Protein AF-A0A8G0P6K3-F1 (afdb_monomer)

pLDDT: mean 89.85, std 8.49, range [44.25, 96.94]

Radius of gyration: 22.99 Å; Cα contacts (8 Å, |Δi|>4): 68; chains: 1; bounding box: 48×46×58 Å

Nearest PDB structures (foldseek):
  5o5c-assembly3_E  TM=9.566E-01  e=3.700E-11  Erwinia amylovora CFBP1430
  5o5c-assembly2_D  TM=9.336E-01  e=1.304E-10  Erwinia amylovora CFBP1430
  2qma-assembly1_B  TM=9.436E-01  e=1.007E-08  Vibrio parahaemolyticus RIMD 2210633
  2qma-assembly1_A  TM=9.429E-01  e=2.284E-08  Vibrio parahaemolyticus RIMD 2210633
  4e1o-assembly3_E  TM=7.859E-01  e=3.605E-03  Homo sapiens

Organism: NCBI:txid996

Mean predicted aligned error: 6.77 Å

Solvent-accessible surface area (backbone atoms only — not comparable to full-atom values): 10483 Å² total; per-residue (Å²): 124,75,62,62,62,51,58,56,71,67,62,80,84,74,83,57,94,83,64,74,59,68,71,57,53,52,55,47,46,37,71,78,45,60,79,78,52,84,60,51,73,42,92,84,60,78,86,64,99,64,74,56,82,53,72,70,54,59,56,48,49,52,51,50,66,74,64,64,58,43,89,88,44,63,93,48,20,54,69,56,52,54,51,52,54,49,52,44,55,51,48,36,56,76,70,69,49,65,92,86,62,85,81,78,92,62,100,39,71,61,55,48,51,46,52,52,52,50,52,51,50,45,50,48,40,34,74,76,68,74,41,57,46,92,83,72,43,78,61,92,65,54,86,72,66,82,84,91,77,61,97,84,50,66,65,55,60,60,57,59,74,74,110

Sequence (163 aa):
MSSLHHLISQIDLYDNENGLPLKEVLNEIQKIYLDDCILFHHPKYVAHLNCPILTPTLVAEAFISSLNSSMDTWDQSTGGTYIELKLIEWTLQLLNYPKNGEGIFTSGGTQSNLMGLLLARDHYIKTRYNINPVMEGLPAEASKFKVLCSEVSHFSLKRILVY

InterPro domains:
  IPR002129 Pyridoxal phosphate-dependent decarboxylase, major domain [PF00282] (6-159)
  IPR015421 Pyridoxal phosphate-dependent transferase, major domain [G3DSA:3.40.640.10] (56-163)
  IPR015424 Pyridoxal phosphate-dependent transferase [SSF53383] (5-161)

Structure (mmCIF, N/CA/C/O backbone):
data_AF-A0A8G0P6K3-F1
#
_entry.id   AF-A0A8G0P6K3-F1
#
loop_
_atom_site.group_PDB
_atom_site.id
_atom_site.type_symbol
_atom_site.label_atom_id
_atom_site.label_alt_id
_atom_site.label_comp_id
_atom_site.label_asym_id
_atom_site.label_entity_id
_atom_site.label_seq_id
_atom_site.pdbx_PDB_ins_code
_atom_site.Cartn_x
_atom_site.Cartn_y
_atom_site.Cartn_z
_atom_site.occupancy
_atom_site.B_iso_or_equiv
_atom_site.auth_seq_id
_atom_site.auth_comp_id
_atom_site.auth_asym_id
_atom_site.auth_atom_id
_atom_site.pdbx_PDB_model_num
ATOM 1 N N . MET A 1 1 ? -25.667 23.887 5.153 1.00 44.25 1 MET A N 1
ATOM 2 C CA . MET A 1 1 ? -24.262 24.343 5.015 1.00 44.25 1 MET A CA 1
ATOM 3 C C . MET A 1 1 ? -23.708 25.023 6.273 1.00 44.25 1 MET A C 1
ATOM 5 O O . MET A 1 1 ? -22.493 25.034 6.430 1.00 44.25 1 MET A O 1
ATOM 9 N N . SER A 1 2 ? -24.550 25.518 7.194 1.00 52.72 2 SER A N 1
ATOM 10 C CA . SER A 1 2 ? -24.133 26.113 8.477 1.00 52.72 2 SER A CA 1
ATOM 11 C C . SER A 1 2 ? -23.669 25.111 9.553 1.00 52.72 2 SER A C 1
ATOM 13 O O . SER A 1 2 ? -22.971 25.525 10.468 1.00 52.72 2 SER A O 1
ATOM 15 N N . SER A 1 3 ? -23.994 23.811 9.456 1.00 73.50 3 SER A N 1
ATOM 16 C CA . SER A 1 3 ? -23.637 22.820 10.493 1.00 73.50 3 SER A CA 1
ATOM 17 C C . SER A 1 3 ? -22.194 22.304 10.413 1.00 73.50 3 SER A C 1
ATOM 19 O O . SER A 1 3 ? -21.562 22.137 11.446 1.00 73.50 3 SER A O 1
ATOM 21 N N . LEU A 1 4 ? -21.638 22.098 9.211 1.00 75.25 4 LEU A N 1
ATOM 22 C CA . LEU A 1 4 ? -20.283 21.548 9.056 1.00 75.25 4 LEU A CA 1
ATOM 23 C C . LEU A 1 4 ? -19.203 22.533 9.523 1.00 75.25 4 LEU A C 1
ATOM 25 O O . LEU A 1 4 ? -18.296 22.156 10.250 1.00 75.25 4 LEU A O 1
ATOM 29 N N . HIS A 1 5 ? -19.330 23.810 9.152 1.00 79.75 5 HIS A N 1
ATOM 30 C CA . HIS A 1 5 ? -18.401 24.856 9.596 1.00 79.75 5 HIS A CA 1
ATOM 31 C C . HIS A 1 5 ? -18.425 25.028 11.119 1.00 79.75 5 HIS A C 1
ATOM 33 O O . HIS A 1 5 ? -17.391 25.293 11.721 1.00 79.75 5 HIS A O 1
ATOM 39 N N . HIS A 1 6 ? -19.593 24.831 11.740 1.00 79.31 6 HIS A N 1
ATOM 40 C CA . HIS A 1 6 ? -19.721 24.846 13.190 1.00 79.31 6 HIS A CA 1
ATOM 41 C C . HIS A 1 6 ? -19.000 23.656 13.840 1.00 79.31 6 HIS A C 1
ATOM 43 O O . HIS A 1 6 ? -18.235 23.870 14.773 1.00 79.31 6 HIS A O 1
ATOM 49 N N . LEU A 1 7 ? -19.171 22.436 13.320 1.00 75.75 7 LEU A N 1
ATOM 50 C CA . LEU A 1 7 ? -18.463 21.247 13.818 1.00 75.75 7 LEU A CA 1
ATOM 51 C C . LEU A 1 7 ? -16.942 21.382 13.674 1.00 75.75 7 LEU A C 1
ATOM 53 O O . LEU A 1 7 ? -16.212 21.112 14.618 1.00 75.75 7 LEU A O 1
ATOM 57 N N . ILE A 1 8 ? -16.466 21.888 12.532 1.00 81.88 8 ILE A N 1
ATOM 58 C CA . ILE A 1 8 ? -15.033 22.135 12.309 1.00 81.88 8 ILE A CA 1
ATOM 59 C C . ILE A 1 8 ? -14.491 23.166 13.309 1.00 81.88 8 ILE A C 1
ATOM 61 O O . ILE A 1 8 ? -13.402 22.982 13.838 1.00 81.88 8 ILE A O 1
ATOM 65 N N . SER A 1 9 ? -15.251 24.226 13.611 1.00 81.38 9 SER A N 1
ATOM 66 C CA . SER A 1 9 ? -14.822 25.259 14.569 1.00 81.38 9 SER A CA 1
ATOM 67 C C . SER A 1 9 ? -14.725 24.780 16.021 1.00 81.38 9 SER A C 1
ATOM 69 O O . SER A 1 9 ? -14.179 25.501 16.849 1.00 81.38 9 SER A O 1
ATOM 71 N N . GLN A 1 10 ? -15.270 23.600 16.339 1.00 76.81 10 GLN A N 1
ATOM 72 C CA . GLN A 1 10 ? -15.173 22.996 17.670 1.00 76.81 10 GLN A CA 1
ATOM 73 C C . GLN A 1 10 ? -13.902 22.156 17.855 1.00 76.81 10 GLN A C 1
ATOM 75 O O . GLN A 1 10 ? -13.625 21.755 18.981 1.00 76.81 10 GLN A O 1
ATOM 80 N N . ILE A 1 11 ? -13.151 21.881 16.782 1.00 81.94 11 ILE A N 1
ATOM 81 C CA . ILE A 1 11 ? -11.890 21.138 16.853 1.00 81.94 11 ILE A CA 1
ATOM 82 C C . ILE A 1 11 ? -10.794 22.109 17.293 1.00 81.9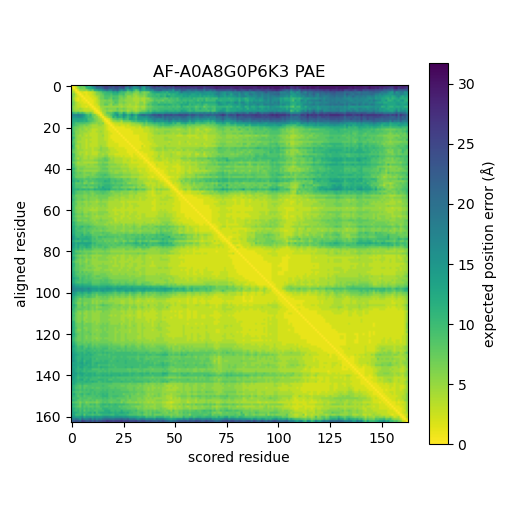4 11 ILE A C 1
ATOM 84 O O . ILE A 1 11 ? -10.357 22.954 16.506 1.00 81.94 11 ILE A O 1
ATOM 88 N N . ASP A 1 12 ? -10.368 21.998 18.549 1.00 78.31 12 ASP A N 1
ATOM 89 C CA . ASP A 1 12 ? -9.279 22.804 19.092 1.00 78.31 12 ASP A CA 1
ATOM 90 C C . ASP A 1 12 ? -7.936 22.113 18.826 1.00 78.31 12 ASP A C 1
ATOM 92 O O . ASP A 1 12 ? -7.649 21.042 19.352 1.00 78.31 12 ASP A O 1
ATOM 96 N N . LEU A 1 13 ? -7.121 22.721 17.962 1.00 80.81 13 LEU A N 1
ATOM 97 C CA . LEU A 1 13 ? -5.775 22.240 17.642 1.00 80.81 13 LEU A CA 1
ATOM 98 C C . LEU A 1 13 ? -4.692 22.951 18.465 1.00 80.81 13 LEU A C 1
ATOM 100 O O . LEU A 1 13 ? -3.508 22.677 18.256 1.00 80.81 13 LEU A O 1
ATOM 104 N N . TYR A 1 14 ? -5.062 23.904 19.328 1.00 72.50 14 TYR A N 1
ATOM 105 C CA . TYR A 1 14 ? -4.090 24.649 20.114 1.00 72.50 14 TYR A CA 1
ATOM 106 C C . TYR A 1 14 ? -3.557 23.810 21.276 1.00 72.50 14 TYR A C 1
ATOM 108 O O . TYR A 1 14 ? -4.274 23.080 21.955 1.00 72.50 14 TYR A O 1
ATOM 116 N N . ASP A 1 15 ? -2.246 23.926 21.461 1.00 63.28 15 ASP A N 1
ATOM 117 C CA . ASP A 1 15 ? -1.436 23.084 22.326 1.00 63.28 15 ASP A CA 1
ATOM 118 C C . ASP A 1 15 ? -1.802 23.324 23.795 1.00 63.28 15 ASP A C 1
ATOM 120 O O . ASP A 1 15 ? -1.508 24.374 24.374 1.00 63.28 15 ASP A O 1
ATOM 124 N N . ASN A 1 16 ? -2.470 22.356 24.419 1.00 67.75 16 ASN A N 1
ATOM 125 C CA . ASN A 1 16 ? -2.529 22.327 25.869 1.00 67.75 16 ASN A CA 1
ATOM 126 C C . ASN A 1 16 ? -1.187 21.766 26.345 1.00 67.75 16 ASN A C 1
ATOM 128 O O . ASN A 1 16 ? -0.999 20.551 26.333 1.00 67.75 16 ASN A O 1
ATOM 132 N N . GLU A 1 17 ? -0.266 22.637 26.774 1.00 73.00 17 GLU A N 1
AT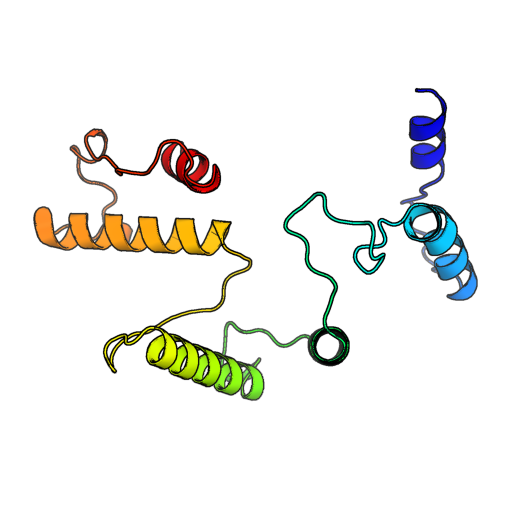OM 133 C CA . GLU A 1 17 ? 1.071 22.243 27.263 1.00 73.00 17 GLU A CA 1
ATOM 134 C C . GLU A 1 17 ? 1.015 21.168 28.370 1.00 73.00 17 GLU A C 1
ATOM 136 O O . GLU A 1 17 ? 1.983 20.441 28.589 1.00 73.00 17 GLU A O 1
ATOM 141 N N . ASN A 1 18 ? -0.127 21.035 29.057 1.00 80.69 18 ASN A N 1
ATOM 142 C CA . ASN A 1 18 ? -0.349 20.054 30.120 1.00 80.69 18 ASN A CA 1
ATOM 143 C C . ASN A 1 18 ? -1.091 18.782 29.662 1.00 80.69 18 ASN A C 1
ATOM 145 O O . ASN A 1 18 ? -1.302 17.875 30.470 1.00 80.69 18 ASN A O 1
ATOM 149 N N . GLY A 1 19 ? -1.489 18.700 28.389 1.00 82.75 19 GLY A N 1
ATOM 150 C CA . GLY A 1 19 ? -2.332 17.637 27.846 1.00 82.75 19 GLY A CA 1
ATOM 151 C C . GLY A 1 19 ? -3.750 17.613 28.435 1.00 82.75 19 GLY A C 1
ATOM 152 O O . GLY A 1 19 ? -4.103 18.380 29.333 1.00 82.75 19 GLY A O 1
ATOM 153 N N . LEU A 1 20 ? -4.585 16.709 27.922 1.00 85.50 20 LEU A N 1
ATOM 154 C CA . LEU A 1 20 ? -5.925 16.443 28.451 1.00 85.50 20 LEU A CA 1
ATOM 155 C C . LEU A 1 20 ? -5.970 15.073 29.144 1.00 85.50 20 LEU A C 1
ATOM 157 O O . LEU A 1 20 ? -5.302 14.132 28.701 1.00 85.50 20 LEU A O 1
ATOM 161 N N . PRO A 1 21 ? -6.785 14.900 30.200 1.00 90.44 21 PRO A N 1
ATOM 162 C CA . PRO A 1 21 ? -7.076 13.578 30.738 1.00 90.44 21 PRO A CA 1
ATOM 163 C C . PRO A 1 21 ? -7.638 12.648 29.651 1.00 90.44 21 PRO A C 1
ATOM 165 O O . PRO A 1 21 ? -8.497 13.053 28.872 1.00 90.44 21 PRO A O 1
ATOM 168 N N . LEU A 1 22 ? -7.245 11.366 29.649 1.00 91.56 22 LEU A N 1
ATOM 169 C CA . LEU A 1 22 ? -7.681 10.381 28.639 1.00 91.56 22 LEU A CA 1
ATOM 170 C C . LEU A 1 22 ? -9.205 10.351 28.434 1.00 91.56 22 LEU A C 1
ATOM 172 O O . LEU A 1 22 ? -9.686 10.200 27.317 1.00 91.56 22 LEU A O 1
ATOM 176 N N . LYS A 1 23 ? -9.982 10.513 29.509 1.00 93.50 23 LYS A N 1
ATOM 177 C CA . LYS A 1 23 ? -11.448 10.546 29.437 1.00 93.50 23 LYS A CA 1
ATOM 178 C C . LYS A 1 23 ? -11.966 11.710 28.586 1.00 93.50 23 LYS A C 1
ATOM 180 O O . LYS A 1 23 ? -12.951 11.543 27.877 1.00 93.50 23 LYS A O 1
ATOM 185 N N . GLU A 1 24 ? -11.331 12.874 28.672 1.00 89.00 24 GLU A N 1
ATOM 186 C CA . GLU A 1 24 ? -11.711 14.052 27.889 1.00 89.00 24 GLU A CA 1
ATOM 187 C C . GLU A 1 24 ? -11.363 13.849 26.415 1.00 89.00 24 GLU A C 1
ATOM 189 O O . GLU A 1 24 ? -12.228 14.060 25.569 1.00 89.00 24 GLU A O 1
ATOM 194 N N . VAL A 1 25 ? -10.182 13.286 26.132 1.00 88.94 25 VAL A N 1
ATOM 195 C CA . VAL A 1 25 ? -9.770 12.894 24.773 1.00 88.94 25 VAL A CA 1
ATOM 196 C C . VAL A 1 25 ? -10.759 11.900 24.154 1.00 88.94 25 VAL A C 1
ATOM 198 O O . VAL A 1 25 ? -11.187 12.065 23.016 1.00 88.94 25 VAL A O 1
ATOM 201 N N . LEU A 1 26 ? -11.188 10.877 24.900 1.00 91.62 26 LEU A N 1
ATOM 202 C CA . LEU A 1 26 ? -12.168 9.903 24.404 1.00 91.62 26 LEU A CA 1
ATOM 203 C C . LEU A 1 26 ? -13.547 10.533 24.148 1.00 91.62 26 LEU A C 1
ATOM 205 O O . LEU A 1 26 ? -14.194 10.192 23.158 1.00 91.62 26 LEU A O 1
ATOM 209 N N . ASN A 1 27 ? -13.988 11.458 25.007 1.00 89.50 27 ASN A N 1
ATOM 210 C CA . ASN A 1 27 ? -15.244 12.187 24.806 1.00 89.50 27 ASN A CA 1
ATOM 211 C C . ASN A 1 27 ? -15.191 13.085 23.562 1.00 89.50 27 ASN A C 1
ATOM 213 O O . ASN A 1 27 ? -16.203 13.264 22.886 1.00 89.50 27 ASN A O 1
ATOM 217 N N . GLU A 1 28 ? -14.035 13.676 23.280 1.00 87.06 28 GLU A N 1
ATOM 218 C CA . GLU A 1 28 ? -13.809 14.477 22.082 1.00 87.06 28 GLU A CA 1
ATOM 219 C C . GLU A 1 28 ? -13.810 13.603 20.819 1.00 87.06 28 GLU A C 1
ATOM 221 O O . GLU A 1 28 ? -14.569 13.878 19.888 1.00 87.06 28 GLU A O 1
ATOM 226 N N . ILE A 1 29 ? -13.062 12.491 20.823 1.00 89.75 29 ILE A N 1
ATOM 227 C CA . ILE A 1 29 ? -13.043 11.511 19.722 1.00 89.75 29 ILE A CA 1
ATOM 228 C C . ILE A 1 29 ? -14.452 10.995 19.416 1.00 89.75 29 ILE A C 1
ATOM 230 O O . ILE A 1 29 ? -14.813 10.845 18.246 1.00 89.75 29 ILE A O 1
ATOM 234 N N . GLN A 1 30 ? -15.264 10.740 20.446 1.00 90.19 30 GLN A N 1
ATOM 235 C CA . GLN A 1 30 ? -16.643 10.309 20.249 1.00 90.19 30 GLN A CA 1
ATOM 236 C C . GLN A 1 30 ? -17.432 11.310 19.397 1.00 90.19 30 GLN A C 1
ATOM 238 O O . GLN A 1 30 ? -18.005 10.924 18.379 1.00 90.19 30 GLN A O 1
ATOM 243 N N . LYS A 1 31 ? -17.393 12.589 19.781 1.00 85.31 31 LYS A N 1
ATOM 244 C CA . LYS A 1 31 ? -18.155 13.661 19.128 1.00 85.31 31 LYS A CA 1
ATOM 245 C C . LYS A 1 31 ? -17.648 13.994 17.728 1.00 85.31 31 LYS A C 1
ATOM 247 O O . LYS A 1 31 ? -18.450 14.300 16.856 1.00 85.31 31 LYS A O 1
ATOM 252 N N . ILE A 1 32 ? -16.328 13.996 17.529 1.00 85.69 32 ILE A N 1
ATOM 253 C CA . ILE A 1 32 ? -15.715 14.425 16.261 1.00 85.69 32 ILE A CA 1
ATOM 254 C C . ILE A 1 32 ? -15.726 13.299 15.223 1.00 85.69 32 ILE A C 1
ATOM 256 O O . ILE A 1 32 ? -15.802 13.572 14.025 1.00 85.69 32 ILE A O 1
ATOM 260 N N . TYR A 1 33 ? -15.611 12.043 15.662 1.00 86.38 33 TYR A N 1
ATOM 261 C CA . TYR A 1 33 ? -15.341 10.928 14.758 1.00 86.38 33 TYR A CA 1
ATOM 262 C C . TYR A 1 33 ? -16.304 9.750 14.912 1.00 86.38 33 TYR A C 1
ATOM 264 O O . TYR A 1 33 ? -16.812 9.262 13.904 1.00 86.38 33 TYR A O 1
ATOM 272 N N . LEU A 1 34 ? -16.552 9.257 16.133 1.00 90.44 34 LEU A N 1
ATOM 273 C CA . LEU A 1 34 ? -17.270 7.984 16.308 1.00 90.44 34 LEU A CA 1
ATOM 274 C C . LEU A 1 34 ? -18.776 8.091 16.048 1.00 90.44 34 LEU A C 1
ATOM 276 O O . LEU A 1 34 ? -19.339 7.163 15.468 1.00 90.44 34 LEU A O 1
ATOM 280 N N . ASP A 1 35 ? -19.417 9.191 16.444 1.00 88.25 35 ASP A N 1
ATOM 281 C CA . ASP A 1 35 ? -20.872 9.352 16.302 1.00 88.25 35 ASP A CA 1
ATOM 282 C C . ASP A 1 35 ? -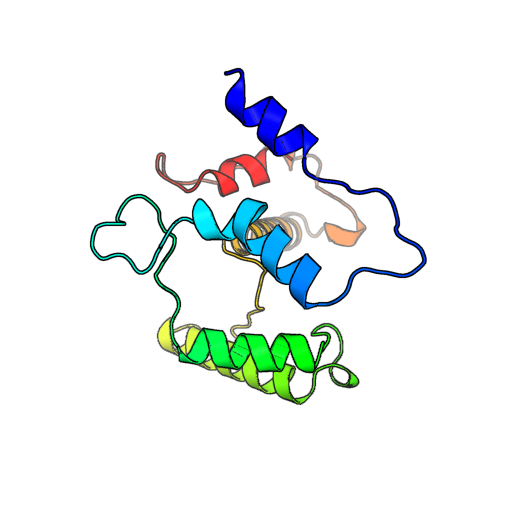21.313 9.401 14.822 1.00 88.25 35 ASP A C 1
ATOM 284 O O . ASP A 1 35 ? -22.384 8.898 14.480 1.00 88.25 35 ASP A O 1
ATOM 288 N N . ASP A 1 36 ? -20.450 9.910 13.936 1.00 87.44 36 ASP A N 1
ATOM 289 C CA . ASP A 1 36 ? -20.688 10.023 12.488 1.00 87.44 36 ASP A CA 1
ATOM 290 C C . ASP A 1 36 ? -19.880 9.001 11.654 1.00 87.44 36 ASP A C 1
ATOM 292 O O . ASP A 1 36 ? -19.763 9.126 10.428 1.00 87.44 36 ASP A O 1
ATOM 296 N N . CYS A 1 37 ? -19.294 7.976 12.286 1.00 89.25 37 CYS A N 1
ATOM 297 C CA . CYS A 1 37 ? -18.418 7.042 11.580 1.00 89.25 37 CYS A CA 1
ATOM 298 C C . CYS A 1 37 ? -19.171 6.152 10.574 1.00 89.25 37 CYS A C 1
ATOM 300 O O . CYS A 1 37 ? -20.288 5.675 10.795 1.00 89.25 37 CYS A O 1
ATOM 302 N N . ILE A 1 38 ? -18.517 5.861 9.445 1.00 89.94 38 ILE A N 1
ATOM 303 C CA . ILE A 1 38 ? -19.040 4.920 8.455 1.00 89.94 38 ILE A CA 1
ATOM 304 C C . ILE A 1 38 ? -18.775 3.487 8.921 1.00 89.94 38 ILE A C 1
ATOM 306 O O . ILE A 1 38 ? -17.641 3.009 8.945 1.00 89.94 38 ILE A O 1
ATOM 310 N N . LEU A 1 39 ? -19.851 2.774 9.247 1.00 88.81 39 LEU A N 1
ATOM 311 C CA . LEU A 1 39 ? -19.794 1.386 9.697 1.00 88.81 39 LEU A CA 1
ATOM 312 C C . LEU A 1 39 ? -19.637 0.421 8.513 1.00 88.81 39 LEU A C 1
ATOM 314 O O . LEU A 1 39 ? -20.615 -0.152 8.031 1.00 88.81 39 LEU A O 1
ATOM 318 N N . PHE A 1 40 ? -18.397 0.184 8.079 1.00 89.56 40 PHE A N 1
ATOM 319 C CA . PHE A 1 40 ? -18.083 -0.766 6.996 1.00 89.56 40 PHE A CA 1
ATOM 320 C C . PHE A 1 40 ? -18.548 -2.205 7.280 1.00 89.56 40 PHE A C 1
ATOM 322 O O . PHE A 1 40 ? -18.805 -2.965 6.355 1.00 89.56 40 PHE A O 1
ATOM 329 N N . HIS A 1 41 ? -18.702 -2.580 8.554 1.00 89.44 41 HIS A N 1
ATOM 330 C CA . HIS A 1 41 ? -19.211 -3.894 8.967 1.00 89.44 41 HIS A CA 1
ATOM 331 C C . HIS A 1 41 ? -20.734 -4.027 8.870 1.00 89.44 41 HIS A C 1
ATOM 333 O O . HIS A 1 41 ? -21.271 -5.123 9.039 1.00 89.44 41 HIS A O 1
ATOM 339 N N . HIS A 1 42 ? -21.452 -2.926 8.642 1.00 90.75 42 HIS A N 1
ATOM 340 C CA . HIS A 1 42 ? -22.900 -2.968 8.556 1.00 90.75 42 HIS A CA 1
ATOM 341 C C . HIS A 1 42 ? -23.326 -3.720 7.278 1.00 90.75 42 HIS A C 1
ATOM 343 O O . HIS A 1 42 ? -22.917 -3.321 6.189 1.00 90.75 42 HIS A O 1
ATOM 349 N N . PRO A 1 43 ? -24.209 -4.740 7.343 1.00 89.50 43 PRO A N 1
ATOM 350 C CA . PRO A 1 43 ? -24.555 -5.574 6.181 1.00 89.50 43 PRO A CA 1
ATOM 351 C C . PRO A 1 43 ? -25.151 -4.824 4.981 1.00 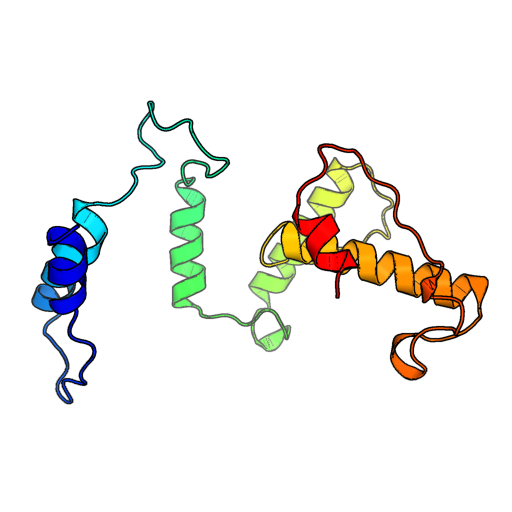89.50 43 PRO A C 1
ATOM 353 O O . PRO A 1 43 ? -25.175 -5.344 3.872 1.00 89.50 43 PRO A O 1
ATOM 356 N N . LYS A 1 44 ? -25.669 -3.607 5.199 1.00 91.81 44 LYS A N 1
ATOM 357 C CA . LYS A 1 44 ? -26.201 -2.745 4.129 1.00 91.81 44 LYS A CA 1
ATOM 358 C C . LYS A 1 44 ? -25.160 -1.795 3.518 1.00 91.81 44 LYS A C 1
ATOM 360 O O . LYS A 1 44 ? -25.508 -1.048 2.609 1.00 91.81 44 LYS A O 1
ATOM 365 N N . TYR A 1 45 ? -23.922 -1.775 4.012 1.00 88.44 45 TYR A N 1
ATOM 366 C CA . TYR A 1 45 ? -22.849 -0.975 3.426 1.00 88.44 45 TYR A CA 1
ATOM 367 C C . TYR A 1 45 ? -22.240 -1.722 2.231 1.00 88.44 45 TYR A C 1
ATOM 369 O O . TYR A 1 45 ? -21.502 -2.685 2.404 1.00 88.44 45 TYR A O 1
ATOM 377 N N . VAL A 1 46 ? -22.573 -1.294 1.009 1.00 88.19 46 VAL A N 1
ATOM 378 C CA . VAL A 1 46 ? -22.166 -1.965 -0.247 1.00 88.19 46 VAL A CA 1
ATOM 379 C C . VAL A 1 46 ? -21.733 -0.975 -1.340 1.00 88.19 46 VAL A C 1
ATOM 381 O O . VAL A 1 46 ? -21.872 -1.243 -2.529 1.00 88.19 46 VAL A O 1
ATOM 384 N N . ALA A 1 47 ? -21.253 0.209 -0.947 1.00 88.44 47 ALA A N 1
ATOM 385 C CA . ALA A 1 47 ? -21.029 1.326 -1.871 1.00 88.44 47 ALA A CA 1
ATOM 386 C C . ALA A 1 47 ? -19.620 1.373 -2.487 1.00 88.44 47 ALA A C 1
ATOM 388 O O . ALA A 1 47 ? -19.461 1.739 -3.651 1.00 88.44 47 ALA A O 1
ATOM 389 N N . HIS A 1 48 ? -18.589 1.038 -1.710 1.00 86.81 48 HIS A N 1
ATOM 390 C CA . HIS A 1 48 ? -17.189 1.220 -2.096 1.00 86.81 48 HIS A CA 1
ATOM 391 C C . HIS A 1 48 ? -16.374 -0.049 -1.857 1.00 86.81 48 HIS A C 1
ATOM 393 O O . HIS A 1 48 ? -16.777 -0.924 -1.094 1.00 86.81 48 HIS A O 1
ATOM 399 N N . LEU A 1 49 ? -15.199 -0.126 -2.488 1.00 85.44 49 LEU A N 1
ATOM 400 C CA . LEU A 1 49 ? -14.230 -1.219 -2.334 1.00 85.44 49 LEU A CA 1
ATOM 401 C C . LEU A 1 49 ? -13.443 -1.115 -1.014 1.00 85.44 49 LEU A C 1
ATOM 403 O O . LEU A 1 49 ? -12.234 -1.320 -0.979 1.00 85.44 49 LEU A O 1
ATOM 407 N N . ASN A 1 50 ? -14.152 -0.806 0.069 1.00 85.06 50 ASN A N 1
ATOM 408 C CA . ASN A 1 50 ? -13.639 -0.831 1.427 1.00 85.06 50 ASN A CA 1
ATOM 409 C C . ASN A 1 50 ? -14.270 -2.042 2.108 1.00 85.06 50 ASN A C 1
ATOM 411 O O . ASN A 1 50 ? -15.479 -2.068 2.344 1.00 85.06 50 ASN A O 1
ATOM 415 N N . CYS A 1 51 ? -13.466 -3.070 2.357 1.00 83.00 51 CYS A N 1
ATOM 416 C CA . CYS A 1 51 ? -13.957 -4.297 2.963 1.00 83.00 51 CYS A CA 1
ATOM 417 C C . CYS A 1 51 ? -14.155 -4.138 4.483 1.00 83.00 51 CYS A C 1
ATOM 419 O O . CYS A 1 51 ? -13.438 -3.367 5.128 1.00 83.00 51 CYS A O 1
ATOM 421 N N . PRO A 1 52 ? -15.096 -4.891 5.081 1.00 87.69 52 PRO A N 1
ATOM 422 C CA . PRO A 1 52 ? -15.112 -5.103 6.521 1.00 87.69 52 PRO A CA 1
ATOM 423 C C . PRO A 1 52 ? -13.763 -5.664 6.990 1.00 87.69 52 PRO A C 1
ATOM 425 O O . PRO A 1 52 ? -13.216 -6.580 6.372 1.00 87.69 52 PRO A O 1
ATOM 428 N N . ILE A 1 53 ? -13.242 -5.132 8.093 1.00 90.62 53 ILE A N 1
ATOM 429 C CA . ILE A 1 53 ? -11.945 -5.536 8.644 1.00 90.62 53 ILE A CA 1
ATOM 430 C C . ILE A 1 53 ? -12.040 -6.966 9.202 1.00 90.62 53 ILE A C 1
ATOM 432 O O . ILE A 1 53 ? -13.011 -7.335 9.863 1.00 90.62 53 ILE A O 1
ATOM 436 N N . LEU A 1 54 ? -11.018 -7.787 8.969 1.00 92.88 54 LEU A N 1
ATOM 437 C CA . LEU A 1 54 ? -10.930 -9.111 9.584 1.00 92.88 54 LEU A CA 1
ATOM 438 C C . LEU A 1 54 ? -10.412 -8.982 11.024 1.00 92.88 54 LEU A C 1
ATOM 440 O O . LEU A 1 54 ? -9.451 -8.260 11.277 1.00 92.88 54 LEU A O 1
ATOM 444 N N . THR A 1 55 ? -10.991 -9.721 11.975 1.00 93.88 55 THR A N 1
ATOM 445 C CA . THR A 1 55 ? -10.537 -9.704 13.381 1.00 93.88 55 THR A CA 1
ATOM 446 C C . THR A 1 55 ? -9.028 -9.962 13.541 1.00 93.88 55 THR A C 1
ATOM 448 O O . THR A 1 55 ? -8.400 -9.234 14.308 1.00 93.88 55 THR A O 1
ATOM 451 N N . PRO A 1 56 ? -8.397 -10.906 12.806 1.00 95.44 56 PRO A N 1
ATOM 452 C CA . PRO A 1 56 ? -6.943 -11.074 12.840 1.00 95.44 56 PRO A CA 1
ATOM 453 C C . PRO A 1 56 ? -6.159 -9.830 12.405 1.00 95.44 56 PRO A C 1
ATOM 455 O O . PRO A 1 56 ? -5.101 -9.567 12.966 1.00 95.44 56 PRO A O 1
ATOM 458 N N . THR A 1 57 ? -6.675 -9.044 11.451 1.00 94.44 57 THR A N 1
ATOM 459 C CA . THR A 1 57 ? -6.040 -7.792 11.010 1.00 94.44 57 THR A CA 1
ATOM 460 C C . THR A 1 57 ? -6.012 -6.774 12.141 1.00 94.44 57 THR A C 1
ATOM 462 O O . THR A 1 57 ? -4.970 -6.187 12.389 1.00 94.44 57 THR A O 1
ATOM 465 N N . LEU A 1 58 ? -7.109 -6.620 12.891 1.00 94.75 58 LEU A N 1
ATOM 466 C CA . LEU A 1 58 ? -7.144 -5.702 14.035 1.00 94.75 58 LEU A CA 1
ATOM 467 C C . LEU A 1 58 ? -6.113 -6.080 15.112 1.00 94.75 58 LEU A C 1
ATOM 469 O O . LEU A 1 58 ? -5.448 -5.215 15.675 1.00 94.75 58 LEU A O 1
ATOM 473 N N . VAL A 1 59 ? -5.962 -7.380 15.384 1.00 96.19 59 VAL A N 1
ATOM 474 C CA . VAL A 1 59 ? -4.950 -7.878 16.328 1.00 96.19 59 VAL A CA 1
ATOM 475 C C . VAL A 1 59 ? -3.537 -7.618 15.800 1.00 96.19 59 VAL A C 1
ATOM 477 O O . VAL A 1 59 ? -2.679 -7.170 16.557 1.00 96.19 59 VAL A O 1
ATOM 480 N N . ALA A 1 60 ? -3.293 -7.860 14.510 1.00 94.44 60 ALA A N 1
ATOM 481 C CA . ALA A 1 60 ? -2.006 -7.578 13.882 1.00 94.44 60 ALA A CA 1
ATOM 482 C C . ALA A 1 60 ? -1.650 -6.082 13.945 1.00 94.44 60 ALA A C 1
ATOM 484 O O . ALA A 1 60 ? -0.526 -5.751 14.308 1.00 94.44 60 ALA A O 1
ATOM 485 N N . GLU A 1 61 ? -2.607 -5.188 13.684 1.00 95.25 61 GLU A N 1
ATOM 486 C CA . GLU A 1 61 ? -2.416 -3.732 13.772 1.00 95.25 61 GLU A CA 1
ATOM 487 C C . GLU A 1 61 ? -2.021 -3.272 15.178 1.00 95.25 61 GLU A C 1
ATOM 489 O O . GLU A 1 61 ? -1.162 -2.402 15.328 1.00 95.25 61 GLU A O 1
ATOM 494 N N . ALA A 1 62 ? -2.582 -3.888 16.225 1.00 96.50 62 ALA A N 1
ATOM 495 C CA . ALA A 1 62 ? -2.178 -3.601 17.599 1.00 96.50 62 ALA A CA 1
ATOM 496 C C . ALA A 1 62 ? -0.702 -3.961 17.843 1.00 96.50 62 ALA A C 1
ATOM 498 O O . ALA A 1 62 ? 0.033 -3.170 18.438 1.00 96.50 62 ALA A O 1
ATOM 499 N N . PHE A 1 63 ? -0.244 -5.116 17.343 1.00 94.00 63 PHE A N 1
ATOM 500 C CA . PHE A 1 63 ? 1.168 -5.500 17.428 1.00 94.00 63 PHE A CA 1
ATOM 501 C C . PHE A 1 63 ? 2.061 -4.554 16.625 1.00 94.00 63 PHE A C 1
ATOM 503 O O . PHE A 1 63 ? 3.027 -4.036 17.180 1.00 94.00 63 PHE A O 1
ATOM 510 N N . ILE A 1 64 ? 1.722 -4.285 15.362 1.00 93.62 64 ILE A N 1
ATOM 511 C CA . ILE A 1 64 ? 2.495 -3.400 14.476 1.00 93.62 64 ILE A CA 1
ATOM 512 C C . ILE A 1 64 ? 2.639 -2.014 15.113 1.00 93.62 64 ILE A C 1
ATOM 514 O O . ILE A 1 64 ? 3.757 -1.522 15.258 1.00 93.62 64 ILE A O 1
ATOM 518 N N . SER A 1 65 ? 1.531 -1.438 15.584 1.00 94.69 65 SER A N 1
ATOM 519 C CA . SER A 1 65 ? 1.516 -0.123 16.234 1.00 94.69 65 SER A CA 1
ATOM 520 C C . SER A 1 65 ? 2.323 -0.105 17.534 1.00 94.69 65 SER A C 1
ATOM 522 O O . SER A 1 65 ? 3.016 0.869 17.812 1.00 94.69 65 SER A O 1
ATOM 524 N N . SER A 1 66 ? 2.267 -1.178 18.332 1.00 95.25 66 SER A N 1
ATOM 525 C CA . SER A 1 66 ? 3.031 -1.262 19.586 1.00 95.25 66 SER A CA 1
ATOM 526 C C . SER A 1 66 ? 4.537 -1.443 19.381 1.00 95.25 66 SER A C 1
ATOM 528 O O . SER A 1 66 ? 5.324 -0.970 20.197 1.00 95.25 66 SER A O 1
ATOM 530 N N . LEU A 1 67 ? 4.936 -2.141 18.314 1.00 92.56 67 LEU A N 1
ATOM 531 C CA . LEU A 1 67 ? 6.333 -2.463 18.028 1.00 92.56 67 LEU A CA 1
ATOM 532 C C . LEU A 1 67 ? 7.017 -1.363 17.219 1.00 92.56 67 LEU A C 1
ATOM 534 O O . LEU A 1 67 ? 8.235 -1.227 17.313 1.00 92.56 67 LEU A O 1
ATOM 538 N N . ASN A 1 68 ? 6.245 -0.602 16.434 1.00 93.06 68 ASN A N 1
ATOM 539 C CA . ASN A 1 68 ? 6.719 0.501 15.601 1.00 93.06 68 ASN A CA 1
ATOM 540 C C . ASN A 1 68 ? 7.965 0.118 14.773 1.00 93.06 68 ASN A C 1
ATOM 542 O O . ASN A 1 68 ? 8.941 0.863 14.699 1.00 93.06 68 ASN A O 1
ATOM 546 N N . SER A 1 69 ? 7.957 -1.100 14.217 1.00 89.62 69 SER A N 1
ATOM 547 C CA . SER A 1 69 ? 9.075 -1.648 13.445 1.00 89.62 69 SER A CA 1
ATOM 548 C C . SER A 1 69 ? 9.218 -0.939 12.102 1.00 89.62 69 SER A C 1
ATOM 550 O O . SER A 1 69 ? 8.221 -0.651 11.440 1.00 89.62 69 SER A O 1
ATOM 552 N N . SER A 1 70 ? 10.460 -0.728 11.670 1.00 92.50 70 SER A N 1
ATOM 553 C CA . SER A 1 70 ? 10.760 -0.145 10.363 1.00 92.50 70 SER A CA 1
ATOM 554 C C . SER A 1 70 ? 11.204 -1.220 9.375 1.00 92.50 70 SER A C 1
ATOM 556 O O . SER A 1 70 ? 12.126 -1.990 9.643 1.00 92.50 70 SER A O 1
ATOM 558 N N . MET A 1 71 ? 10.528 -1.284 8.228 1.00 92.62 71 MET A N 1
ATOM 559 C CA . MET A 1 71 ? 10.716 -2.323 7.205 1.00 92.62 71 MET A CA 1
ATOM 560 C C . MET A 1 71 ? 11.883 -2.040 6.241 1.00 92.62 71 MET A C 1
ATOM 562 O O . MET A 1 71 ? 12.066 -2.763 5.266 1.00 92.62 71 MET A O 1
ATOM 566 N N . ASP A 1 72 ? 12.657 -0.980 6.476 1.00 90.12 72 ASP A N 1
ATOM 567 C CA . ASP A 1 72 ? 13.774 -0.550 5.627 1.00 90.12 72 ASP A CA 1
ATOM 568 C C . ASP A 1 72 ? 15.070 -1.321 5.903 1.00 90.12 72 ASP A C 1
ATOM 570 O O . ASP A 1 72 ? 15.848 -1.568 4.977 1.00 90.12 72 ASP A O 1
ATOM 574 N N . THR A 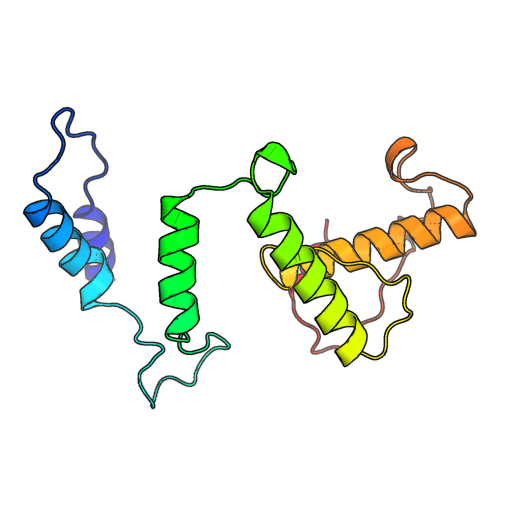1 73 ? 15.301 -1.729 7.153 1.00 87.31 73 THR A N 1
ATOM 575 C CA . THR A 1 73 ? 16.485 -2.501 7.534 1.00 87.31 73 THR A CA 1
ATOM 576 C C . THR A 1 73 ? 16.138 -3.742 8.348 1.00 87.31 73 THR A C 1
ATOM 578 O O . THR A 1 73 ? 15.206 -3.788 9.154 1.00 87.31 73 THR A O 1
ATOM 581 N N . TRP A 1 74 ? 16.932 -4.794 8.140 1.00 87.06 74 TRP A N 1
ATOM 582 C CA . TRP A 1 74 ? 16.705 -6.094 8.767 1.00 87.06 74 TRP A CA 1
ATOM 583 C C . TRP A 1 74 ? 16.814 -6.045 10.298 1.00 87.06 74 TRP A C 1
ATOM 585 O O . TRP A 1 74 ? 16.088 -6.757 10.988 1.00 87.06 74 TRP A O 1
ATOM 595 N N . ASP A 1 75 ? 17.693 -5.207 10.847 1.00 90.00 75 ASP A N 1
ATOM 596 C CA . ASP A 1 75 ? 17.868 -5.022 12.292 1.00 90.00 75 ASP A CA 1
ATOM 597 C C . ASP A 1 75 ? 16.714 -4.245 12.953 1.00 90.00 75 ASP A C 1
ATOM 599 O O . ASP A 1 75 ? 16.539 -4.345 14.166 1.00 90.00 75 ASP A O 1
ATOM 603 N N . GLN A 1 76 ? 15.884 -3.543 12.172 1.00 90.00 76 GLN A N 1
ATOM 604 C CA . GLN A 1 76 ? 14.701 -2.818 12.657 1.00 90.00 76 GLN A CA 1
ATOM 605 C C . GLN A 1 76 ? 13.382 -3.584 12.464 1.00 90.00 76 GLN A C 1
ATOM 607 O O . GLN A 1 76 ? 12.352 -3.201 13.026 1.00 90.00 76 GLN A O 1
ATOM 612 N N . SER A 1 77 ? 13.400 -4.687 11.707 1.00 90.38 77 SER A N 1
ATOM 613 C CA . SER A 1 77 ? 12.202 -5.484 11.413 1.00 90.38 77 SER A CA 1
ATOM 614 C C . SER A 1 77 ? 12.479 -6.964 11.153 1.00 90.38 77 SER A C 1
ATOM 616 O O . SER A 1 77 ? 11.774 -7.582 10.364 1.00 90.38 77 SER A O 1
ATOM 618 N N . THR A 1 78 ? 13.456 -7.589 11.818 1.00 90.12 78 THR A N 1
ATOM 619 C CA . THR A 1 78 ? 13.871 -8.981 11.528 1.00 90.12 78 THR A CA 1
ATOM 620 C C . THR A 1 78 ? 12.694 -9.954 11.352 1.00 90.12 78 THR A C 1
ATOM 622 O O . THR A 1 78 ? 12.599 -10.653 10.343 1.00 90.12 78 THR A O 1
ATOM 625 N N . GLY A 1 79 ? 11.759 -9.975 12.311 1.00 91.00 79 GLY A N 1
ATOM 626 C CA . GLY A 1 79 ? 10.560 -10.817 12.233 1.00 91.00 79 GLY A CA 1
ATOM 627 C C . GLY A 1 79 ? 9.604 -10.404 11.109 1.00 91.00 79 GLY A C 1
ATOM 628 O O . GLY A 1 79 ? 9.107 -11.264 10.384 1.00 91.00 79 GLY A O 1
ATOM 629 N N . GLY A 1 80 ? 9.395 -9.096 10.927 1.00 92.06 80 GLY A N 1
ATOM 630 C CA . GLY A 1 80 ? 8.574 -8.538 9.850 1.00 92.06 80 GLY A CA 1
ATOM 631 C C . GLY A 1 80 ? 9.123 -8.879 8.465 1.00 92.06 80 GLY A C 1
ATOM 632 O O . GLY A 1 80 ? 8.370 -9.325 7.606 1.00 92.06 80 GLY A O 1
ATOM 633 N N . THR A 1 81 ? 10.439 -8.775 8.275 1.00 93.75 81 THR A N 1
ATOM 634 C CA . THR A 1 81 ? 11.138 -9.108 7.028 1.00 93.75 81 THR A CA 1
ATOM 635 C C . THR A 1 81 ? 10.894 -10.567 6.640 1.00 93.75 81 THR A C 1
ATOM 637 O O . THR A 1 81 ? 10.561 -10.854 5.492 1.00 93.75 81 THR A O 1
ATOM 640 N N . TYR A 1 82 ? 10.993 -11.512 7.583 1.00 94.31 82 TYR A N 1
ATOM 641 C CA . TYR A 1 82 ? 10.708 -12.922 7.289 1.00 94.31 82 TYR A CA 1
ATOM 642 C C . TYR A 1 82 ? 9.246 -13.172 6.915 1.00 94.31 82 TYR A C 1
ATOM 644 O O . TYR A 1 82 ? 8.976 -13.958 6.004 1.00 94.31 82 TYR A O 1
ATOM 652 N N . ILE A 1 83 ? 8.312 -12.512 7.604 1.00 95.25 83 ILE A N 1
ATOM 653 C CA . ILE A 1 83 ? 6.881 -12.607 7.297 1.00 95.25 83 ILE A CA 1
ATOM 654 C C . ILE A 1 83 ? 6.612 -12.067 5.889 1.00 95.25 83 ILE A C 1
ATOM 656 O O . ILE A 1 83 ? 5.972 -12.753 5.092 1.00 95.25 83 ILE A O 1
ATOM 660 N N . GLU A 1 84 ? 7.139 -10.887 5.563 1.00 95.62 84 GLU A N 1
ATOM 661 C CA . GLU A 1 84 ? 6.993 -10.263 4.248 1.00 95.62 84 GLU A CA 1
ATOM 662 C C . GLU A 1 84 ? 7.547 -11.160 3.133 1.00 95.62 84 GLU A C 1
ATOM 664 O O . GLU A 1 84 ? 6.811 -11.505 2.204 1.00 95.62 84 GLU A O 1
ATOM 669 N N . LEU A 1 85 ? 8.794 -11.625 3.260 1.00 94.69 85 LEU A N 1
ATOM 670 C CA . LEU A 1 85 ? 9.413 -12.518 2.275 1.00 94.69 85 LEU A CA 1
ATOM 671 C C . LEU A 1 85 ? 8.598 -13.801 2.077 1.00 94.69 85 LEU A C 1
ATOM 673 O O . LEU A 1 85 ? 8.411 -14.248 0.943 1.00 94.69 85 LEU A O 1
ATOM 677 N N . LYS A 1 86 ? 8.066 -14.382 3.161 1.00 96.06 86 LYS A N 1
ATOM 678 C CA . LYS A 1 86 ? 7.262 -15.604 3.065 1.00 96.06 86 LYS A CA 1
ATOM 679 C C . LYS A 1 86 ? 5.914 -15.365 2.387 1.00 96.06 86 LYS A C 1
ATOM 681 O O . LYS A 1 86 ? 5.468 -16.212 1.611 1.00 96.06 86 LYS A O 1
ATOM 686 N N . LEU A 1 87 ? 5.269 -14.233 2.662 1.00 96.81 87 LEU A N 1
ATOM 687 C CA . LEU A 1 87 ? 4.011 -13.848 2.019 1.00 96.81 87 LEU A CA 1
ATOM 688 C C . LEU A 1 87 ? 4.203 -13.563 0.527 1.00 96.81 87 LEU A C 1
ATOM 690 O O . LEU A 1 87 ? 3.360 -13.967 -0.277 1.00 96.81 87 LEU A O 1
ATOM 694 N N . ILE A 1 88 ? 5.313 -12.928 0.147 1.00 96.62 88 ILE A N 1
ATOM 695 C CA . ILE A 1 88 ? 5.682 -12.715 -1.257 1.00 96.62 88 ILE A CA 1
ATOM 696 C C . ILE A 1 88 ? 5.890 -14.061 -1.953 1.00 96.62 88 ILE A C 1
ATOM 698 O O . ILE A 1 88 ? 5.257 -14.316 -2.976 1.00 96.62 88 ILE A O 1
ATOM 702 N N . GLU A 1 89 ? 6.706 -14.950 -1.375 1.00 95.94 89 GLU A N 1
ATOM 703 C CA . GLU A 1 89 ? 6.949 -16.290 -1.923 1.00 95.94 89 GLU A CA 1
ATOM 704 C C . GLU A 1 89 ? 5.630 -17.052 -2.132 1.00 95.94 89 GLU A C 1
ATOM 706 O O . GLU A 1 89 ? 5.376 -17.591 -3.211 1.00 95.94 89 GLU A O 1
ATOM 711 N N . TRP A 1 90 ? 4.760 -17.057 -1.119 1.00 96.81 90 TRP A N 1
ATOM 712 C CA . TRP A 1 90 ? 3.450 -17.702 -1.185 1.00 96.81 90 TRP A CA 1
ATOM 713 C C . TRP A 1 90 ? 2.548 -17.090 -2.268 1.00 96.81 90 TRP A C 1
ATOM 715 O O . TRP A 1 90 ? 1.913 -17.820 -3.029 1.00 96.81 90 TRP A O 1
ATOM 725 N N . THR A 1 91 ? 2.533 -15.763 -2.398 1.00 96.69 91 THR A N 1
ATOM 726 C CA . THR A 1 91 ? 1.733 -15.060 -3.415 1.00 96.69 91 THR A CA 1
ATOM 727 C C . THR A 1 91 ? 2.218 -15.381 -4.829 1.00 96.69 91 THR A C 1
ATOM 729 O O . THR A 1 91 ? 1.410 -15.667 -5.712 1.00 96.69 91 THR A O 1
ATOM 732 N N . LEU A 1 92 ? 3.534 -15.397 -5.051 1.00 96.44 92 LEU A N 1
ATOM 733 C CA . LEU A 1 92 ? 4.122 -15.766 -6.341 1.00 96.44 92 LEU A CA 1
ATOM 734 C C . LEU A 1 92 ? 3.780 -17.211 -6.723 1.00 96.44 92 LEU A C 1
ATOM 736 O O . L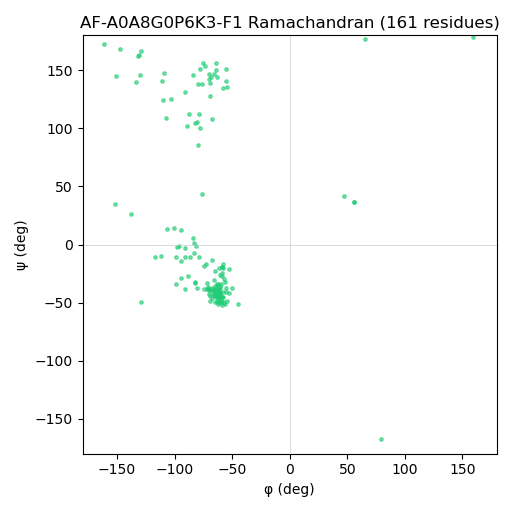EU A 1 92 ? 3.450 -17.477 -7.880 1.00 96.44 92 LEU A O 1
ATOM 740 N N . GLN A 1 93 ? 3.790 -18.130 -5.752 1.00 95.94 93 GLN A N 1
ATOM 741 C CA . GLN A 1 93 ? 3.367 -19.516 -5.966 1.00 95.94 93 GLN A CA 1
ATOM 742 C C . GLN A 1 93 ? 1.890 -19.605 -6.371 1.00 95.94 93 GLN A C 1
ATOM 744 O O . GLN A 1 93 ? 1.572 -20.299 -7.335 1.00 95.94 93 GLN A O 1
ATOM 749 N N . LEU A 1 94 ? 0.995 -18.868 -5.702 1.00 96.94 94 LEU A N 1
ATOM 750 C CA . LEU A 1 94 ? -0.430 -18.823 -6.059 1.00 96.94 94 LEU A CA 1
ATOM 751 C C . LEU A 1 94 ? -0.676 -18.293 -7.477 1.00 96.94 94 LEU A C 1
ATOM 753 O O . LEU A 1 94 ? -1.585 -18.759 -8.164 1.00 96.94 94 LEU A O 1
ATOM 757 N N . LEU A 1 95 ? 0.134 -17.330 -7.918 1.00 96.06 95 LEU A N 1
ATOM 758 C CA . LEU A 1 95 ? 0.049 -16.740 -9.254 1.00 96.06 95 LEU A CA 1
ATOM 759 C C . LEU A 1 95 ? 0.780 -17.561 -10.331 1.00 96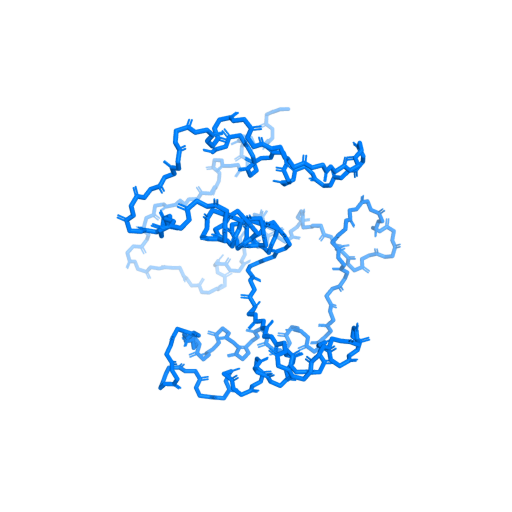.06 95 LEU A C 1
ATOM 761 O O . LEU A 1 95 ? 0.781 -17.159 -11.493 1.00 96.06 95 LEU A O 1
ATOM 765 N N . ASN A 1 96 ? 1.383 -18.702 -9.976 1.00 96.00 96 ASN A N 1
ATOM 766 C CA . ASN A 1 96 ? 2.224 -19.523 -10.857 1.00 96.00 96 ASN A CA 1
ATOM 767 C C . ASN A 1 96 ? 3.402 -18.749 -11.479 1.00 96.00 96 ASN A C 1
ATOM 769 O O . ASN A 1 96 ? 3.773 -18.978 -12.634 1.00 96.00 96 ASN A O 1
ATOM 773 N N . TYR A 1 97 ? 3.997 -17.826 -10.723 1.00 94.62 97 TYR A N 1
ATOM 774 C CA . TYR A 1 97 ? 5.190 -17.104 -11.159 1.00 94.62 97 TYR A CA 1
ATOM 775 C C . TYR A 1 97 ? 6.449 -17.988 -11.081 1.00 94.62 97 TYR A C 1
ATOM 777 O O . TYR A 1 97 ? 6.499 -18.952 -10.310 1.00 94.62 97 TYR A O 1
ATOM 785 N N . PRO A 1 98 ? 7.498 -17.671 -11.864 1.00 92.00 98 PRO A N 1
ATOM 786 C CA . PRO A 1 98 ? 8.793 -18.339 -11.763 1.00 92.00 98 PRO A CA 1
ATOM 787 C C . PRO A 1 98 ? 9.386 -18.276 -10.348 1.00 92.00 98 PRO A C 1
ATOM 789 O O . PRO A 1 98 ? 9.185 -17.305 -9.623 1.00 92.00 98 PRO A O 1
ATOM 792 N N . LYS A 1 99 ? 10.196 -19.279 -9.977 1.00 86.44 99 LYS A N 1
ATOM 793 C CA . LYS A 1 99 ? 10.842 -19.354 -8.648 1.00 86.44 99 LYS A CA 1
ATOM 794 C C . LYS A 1 99 ? 11.793 -18.193 -8.338 1.00 86.44 99 LYS A C 1
ATOM 796 O O . LYS A 1 99 ? 12.112 -17.978 -7.180 1.00 86.44 99 LYS A O 1
ATOM 801 N N . ASN A 1 100 ? 12.269 -17.492 -9.362 1.00 89.88 100 ASN A N 1
ATOM 802 C CA . ASN A 1 100 ? 13.103 -16.297 -9.242 1.00 89.88 100 ASN A CA 1
ATOM 803 C C . ASN A 1 100 ? 12.284 -14.994 -9.281 1.00 89.88 100 ASN A C 1
ATOM 805 O O . ASN A 1 100 ? 12.857 -13.932 -9.503 1.00 89.88 100 ASN A O 1
ATOM 809 N N . GLY A 1 101 ? 10.956 -15.074 -9.158 1.00 89.62 101 GLY A N 1
ATOM 810 C CA . GLY A 1 101 ? 10.115 -13.900 -8.973 1.00 89.62 101 GLY A CA 1
ATOM 811 C C . GLY A 1 101 ? 10.400 -13.235 -7.629 1.00 89.62 101 GLY A C 1
ATOM 812 O O . GLY A 1 101 ? 10.685 -13.907 -6.640 1.00 89.62 101 GLY A O 1
ATOM 813 N N . GLU A 1 102 ? 10.282 -11.915 -7.604 1.00 92.62 102 GLU A N 1
ATOM 814 C CA . GLU A 1 102 ? 10.439 -11.091 -6.408 1.00 92.62 102 GLU A CA 1
ATOM 815 C C . GLU A 1 102 ? 9.238 -10.152 -6.271 1.00 92.62 102 GLU A C 1
ATOM 817 O O . GLU A 1 102 ? 8.441 -9.980 -7.200 1.00 92.62 102 GLU A O 1
ATOM 822 N N . GLY A 1 103 ? 9.100 -9.550 -5.095 1.00 94.44 103 GLY A N 1
ATOM 823 C CA . GLY A 1 103 ? 8.028 -8.620 -4.780 1.00 94.44 103 GLY A CA 1
ATOM 824 C C . GLY A 1 103 ? 8.381 -7.773 -3.567 1.00 94.44 103 GLY A C 1
ATOM 825 O O . GLY A 1 103 ? 9.399 -7.996 -2.919 1.00 94.44 103 GLY A O 1
ATOM 826 N N . ILE A 1 104 ? 7.533 -6.792 -3.284 1.00 95.81 104 ILE A N 1
ATOM 827 C CA . ILE A 1 104 ? 7.630 -5.932 -2.107 1.00 95.81 104 ILE A CA 1
ATOM 828 C C . ILE A 1 104 ? 6.227 -5.467 -1.729 1.00 95.81 104 ILE A C 1
ATOM 830 O O . ILE A 1 104 ? 5.386 -5.247 -2.615 1.00 95.81 104 ILE A O 1
ATOM 834 N N . PHE A 1 105 ? 5.956 -5.316 -0.434 1.00 95.94 105 PHE A N 1
ATOM 835 C CA . PHE A 1 105 ? 4.715 -4.678 -0.006 1.00 95.94 105 PHE A CA 1
ATOM 836 C C . PHE A 1 105 ? 4.737 -3.181 -0.332 1.00 95.94 105 PHE A C 1
ATOM 838 O O . PHE A 1 105 ? 5.764 -2.508 -0.327 1.00 95.94 105 PHE A O 1
ATOM 845 N N . THR A 1 106 ? 3.567 -2.638 -0.652 1.00 96.31 106 THR A N 1
ATOM 846 C CA . THR A 1 106 ? 3.393 -1.207 -0.930 1.00 96.31 106 THR A CA 1
ATOM 847 C C . THR A 1 106 ? 2.195 -0.695 -0.144 1.00 96.31 106 THR A C 1
ATOM 849 O O . THR A 1 106 ? 1.339 -1.483 0.254 1.00 96.31 106 THR A O 1
ATOM 852 N N . SER A 1 107 ? 2.087 0.621 0.029 1.00 93.81 107 SER A N 1
ATOM 853 C CA . SER A 1 107 ? 0.951 1.275 0.703 1.00 93.81 107 SER A CA 1
ATOM 854 C C . SER A 1 107 ? -0.417 0.976 0.069 1.00 93.81 107 SER A C 1
ATOM 856 O O . SER A 1 107 ? -1.452 1.203 0.689 1.00 93.81 107 SER A O 1
ATOM 858 N N . GLY A 1 108 ? -0.444 0.477 -1.170 1.00 94.31 108 GLY A N 1
ATOM 859 C CA . GLY A 1 108 ? -1.656 0.054 -1.857 1.00 94.31 108 GLY A CA 1
ATOM 860 C C . GLY A 1 108 ? -1.488 0.009 -3.373 1.00 94.31 108 GLY A C 1
ATOM 861 O O . GLY A 1 108 ? -0.454 0.392 -3.924 1.00 94.31 108 GLY A O 1
ATOM 862 N N . GLY A 1 109 ? -2.553 -0.394 -4.072 1.00 94.31 109 GLY A N 1
ATOM 863 C CA . GLY A 1 109 ? -2.513 -0.657 -5.517 1.00 94.31 109 GLY A CA 1
ATOM 864 C C . GLY A 1 109 ? -2.086 0.533 -6.387 1.00 94.31 109 GLY A C 1
ATOM 865 O O . GLY A 1 109 ? -1.507 0.342 -7.453 1.00 94.31 109 GLY A O 1
ATOM 866 N N . THR A 1 110 ? -2.308 1.775 -5.939 1.00 94.69 110 THR A N 1
ATOM 867 C CA . THR A 1 110 ? -1.811 2.971 -6.646 1.00 94.69 110 THR A CA 1
ATOM 868 C C . THR A 1 110 ? -0.281 3.013 -6.675 1.00 94.69 110 THR A C 1
ATOM 870 O O . THR A 1 110 ? 0.292 3.262 -7.736 1.00 94.69 110 THR A O 1
ATOM 873 N N . GLN A 1 111 ? 0.384 2.733 -5.549 1.00 95.56 111 GLN A N 1
ATOM 874 C CA . GLN A 1 111 ? 1.846 2.676 -5.489 1.00 95.56 111 GLN A CA 1
ATOM 875 C C . GLN A 1 111 ? 2.376 1.444 -6.230 1.00 95.56 111 GLN A C 1
ATOM 877 O O . GLN A 1 111 ? 3.367 1.559 -6.948 1.00 95.56 111 GLN A O 1
ATOM 882 N N . SER A 1 112 ? 1.693 0.295 -6.140 1.00 96.75 112 SER A N 1
ATOM 883 C CA . SER A 1 112 ? 2.080 -0.905 -6.900 1.00 96.75 112 SER A CA 1
ATOM 884 C C . SER A 1 112 ? 2.033 -0.658 -8.413 1.00 96.75 112 SER A C 1
ATOM 886 O O . SER A 1 112 ? 2.962 -1.026 -9.128 1.00 96.75 112 SER A O 1
ATOM 888 N N . ASN A 1 113 ? 0.995 0.030 -8.904 1.00 96.00 113 ASN A N 1
ATOM 889 C CA . ASN A 1 113 ? 0.877 0.416 -10.313 1.00 96.00 113 ASN A CA 1
ATOM 890 C C . ASN A 1 113 ? 1.999 1.367 -10.752 1.00 96.00 113 ASN A C 1
ATOM 892 O O . ASN A 1 113 ? 2.540 1.207 -11.845 1.00 96.00 113 ASN A O 1
ATOM 896 N N . LEU A 1 114 ? 2.360 2.342 -9.909 1.00 95.56 114 LEU A N 1
ATOM 897 C CA . LEU A 1 114 ? 3.479 3.247 -10.180 1.00 95.56 114 LEU A CA 1
ATOM 898 C C . LEU A 1 114 ? 4.789 2.467 -10.299 1.00 95.56 114 LEU A C 1
ATOM 900 O O . LEU A 1 114 ? 5.500 2.629 -11.287 1.00 95.56 114 LEU A O 1
ATOM 904 N N . MET A 1 115 ? 5.071 1.594 -9.331 1.00 95.75 115 MET A N 1
ATOM 905 C CA . MET A 1 115 ? 6.288 0.785 -9.318 1.00 95.75 115 MET A CA 1
ATOM 906 C C . MET A 1 115 ? 6.361 -0.137 -10.540 1.00 95.75 115 MET A C 1
ATOM 908 O O . MET A 1 115 ? 7.389 -0.194 -11.209 1.00 95.75 115 MET A O 1
ATOM 912 N N . GLY A 1 116 ? 5.255 -0.800 -10.893 1.00 95.31 116 GLY A N 1
ATOM 913 C CA . GLY A 1 116 ? 5.188 -1.659 -12.076 1.00 95.31 116 GLY A CA 1
ATOM 914 C C . GLY A 1 116 ? 5.462 -0.903 -13.380 1.00 95.31 116 GLY A C 1
ATOM 915 O O . GLY A 1 116 ? 6.254 -1.363 -14.203 1.00 95.31 116 GLY A O 1
ATOM 916 N N . LEU A 1 117 ? 4.863 0.280 -13.560 1.00 95.19 117 LEU A N 1
ATOM 917 C CA . LEU A 1 117 ? 5.109 1.119 -14.739 1.00 95.19 117 LEU A CA 1
ATOM 918 C C . LEU A 1 117 ? 6.535 1.679 -14.772 1.00 95.19 117 LEU A C 1
ATOM 920 O O . LEU A 1 117 ? 7.133 1.739 -15.847 1.00 95.19 117 LEU A O 1
ATOM 924 N N . LEU A 1 118 ? 7.087 2.052 -13.617 1.00 94.69 118 LEU A N 1
ATOM 925 C CA . LEU A 1 118 ? 8.461 2.531 -13.494 1.00 94.69 118 LEU A CA 1
ATOM 926 C C . LEU A 1 118 ? 9.461 1.439 -13.895 1.00 94.69 118 LEU A C 1
ATOM 928 O O . LEU A 1 118 ? 10.310 1.674 -14.752 1.00 94.69 118 LEU A O 1
ATOM 932 N N . LEU A 1 119 ? 9.301 0.226 -13.358 1.00 95.25 119 LEU A N 1
ATOM 933 C CA . LEU A 1 119 ? 10.134 -0.928 -13.703 1.00 95.25 119 LEU A CA 1
ATOM 934 C C . LEU A 1 119 ? 10.020 -1.287 -15.189 1.00 95.25 119 LEU A C 1
ATOM 936 O O . LEU A 1 119 ? 11.034 -1.536 -15.840 1.00 95.25 119 LEU A O 1
ATOM 940 N N . ALA A 1 120 ? 8.807 -1.272 -15.752 1.00 95.56 120 ALA A N 1
ATOM 941 C CA . ALA A 1 120 ? 8.588 -1.534 -17.174 1.00 95.56 120 ALA A CA 1
ATOM 942 C C . ALA A 1 120 ? 9.262 -0.481 -18.070 1.00 95.56 120 ALA A C 1
ATOM 944 O O . ALA A 1 120 ? 9.929 -0.834 -19.047 1.00 95.56 120 ALA A O 1
ATOM 945 N N . ARG A 1 121 ? 9.127 0.808 -17.725 1.00 95.12 121 ARG A N 1
ATOM 946 C CA . ARG A 1 121 ? 9.784 1.917 -18.431 1.00 95.12 121 ARG A CA 1
ATOM 947 C C . ARG A 1 121 ? 11.298 1.756 -18.389 1.00 95.12 121 ARG A C 1
ATOM 949 O O . ARG A 1 121 ? 11.949 1.832 -19.431 1.00 95.12 121 ARG A O 1
ATOM 956 N N . ASP A 1 122 ? 11.847 1.517 -17.205 1.00 95.62 122 ASP A N 1
ATOM 957 C CA . ASP A 1 122 ? 13.289 1.482 -17.011 1.00 95.62 122 ASP A CA 1
ATOM 958 C C . ASP A 1 122 ? 13.917 0.253 -17.675 1.00 95.62 122 ASP A C 1
ATOM 960 O O . ASP A 1 122 ? 14.956 0.360 -18.332 1.00 95.62 122 ASP A O 1
ATOM 964 N N . HIS A 1 123 ? 13.237 -0.895 -17.608 1.00 95.88 123 HIS A N 1
ATOM 965 C CA . HIS A 1 123 ? 13.620 -2.094 -18.347 1.00 95.88 123 HIS A CA 1
ATOM 966 C C . HIS A 1 123 ? 13.622 -1.856 -19.864 1.00 95.88 123 HIS A C 1
ATOM 968 O O . HIS A 1 123 ? 14.577 -2.231 -20.546 1.00 95.88 123 HIS A O 1
ATOM 974 N N . TYR A 1 124 ? 12.586 -1.203 -20.404 1.00 96.31 124 TYR A N 1
ATOM 975 C CA . TYR A 1 124 ? 12.512 -0.8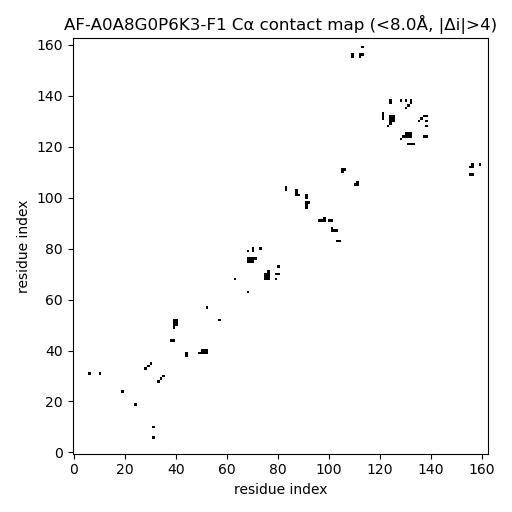92 -21.832 1.00 96.31 124 TYR A CA 1
ATOM 976 C C . TYR A 1 124 ? 13.631 0.059 -22.275 1.00 96.31 124 TYR A C 1
ATOM 978 O O . TYR A 1 124 ? 14.287 -0.205 -23.284 1.00 96.31 124 TYR A O 1
ATOM 986 N N . ILE A 1 125 ? 13.896 1.128 -21.514 1.00 96.38 125 ILE A N 1
ATOM 987 C CA . ILE A 1 125 ? 14.980 2.080 -21.809 1.00 96.38 125 ILE A CA 1
ATOM 988 C C . ILE A 1 125 ? 16.331 1.362 -21.810 1.00 96.38 125 ILE A C 1
ATOM 990 O O . ILE A 1 125 ? 17.081 1.467 -22.784 1.00 96.38 125 ILE A O 1
ATOM 994 N N . LYS A 1 126 ? 16.607 0.574 -20.767 1.00 96.44 126 LYS A N 1
ATOM 995 C CA . LYS A 1 126 ? 17.862 -0.168 -20.642 1.00 96.44 126 LYS A CA 1
ATOM 996 C C . LYS A 1 126 ? 18.062 -1.141 -21.800 1.00 96.44 126 LYS A C 1
ATOM 998 O O . LYS A 1 126 ? 19.120 -1.141 -22.418 1.00 96.44 126 LYS A O 1
ATOM 1003 N N . THR A 1 127 ? 17.043 -1.922 -22.148 1.00 96.56 127 THR A N 1
ATOM 1004 C CA . THR A 1 127 ? 17.147 -2.926 -23.215 1.00 96.56 127 THR A CA 1
ATOM 1005 C C . THR A 1 127 ? 17.204 -2.304 -24.614 1.00 96.56 127 THR A C 1
ATOM 1007 O O . THR A 1 127 ? 17.922 -2.803 -25.478 1.00 96.56 127 THR A O 1
ATOM 1010 N N . ARG A 1 128 ? 16.454 -1.224 -24.876 1.00 96.44 128 ARG A N 1
ATOM 1011 C CA . ARG A 1 128 ? 16.297 -0.673 -26.235 1.00 96.44 128 ARG A CA 1
ATOM 1012 C C . ARG A 1 128 ? 17.271 0.453 -26.581 1.00 96.44 128 ARG A C 1
ATOM 1014 O O . ARG A 1 128 ? 17.570 0.630 -27.767 1.00 96.44 128 ARG A O 1
ATOM 1021 N N . TYR A 1 129 ? 17.715 1.210 -25.582 1.00 94.94 129 TYR A N 1
ATOM 1022 C CA . TYR A 1 129 ? 18.572 2.387 -25.743 1.00 94.94 129 TYR A CA 1
ATOM 1023 C C . TYR A 1 129 ? 19.939 2.220 -25.072 1.00 94.94 129 TYR A C 1
ATOM 1025 O O . TYR A 1 129 ? 20.820 3.030 -25.330 1.00 94.94 129 TYR A O 1
ATOM 1033 N N . ASN A 1 130 ? 20.134 1.171 -24.260 1.00 95.25 130 ASN A N 1
ATOM 1034 C CA . ASN A 1 130 ? 21.360 0.941 -23.489 1.00 95.25 130 ASN A CA 1
ATOM 1035 C C . ASN A 1 130 ? 21.732 2.130 -22.580 1.00 95.25 130 ASN A C 1
ATOM 1037 O O . ASN A 1 130 ? 22.903 2.448 -22.409 1.00 95.25 130 ASN A O 1
ATOM 1041 N N . ILE A 1 131 ? 20.710 2.783 -22.020 1.00 94.31 131 ILE A N 1
ATOM 1042 C CA . ILE A 1 131 ? 20.815 3.909 -21.083 1.00 94.31 131 ILE A CA 1
ATOM 1043 C C . ILE A 1 131 ? 20.342 3.427 -19.711 1.00 94.31 131 ILE A C 1
ATOM 1045 O O . ILE A 1 131 ? 19.357 2.685 -19.625 1.00 94.31 131 ILE A O 1
ATOM 1049 N N . ASN A 1 132 ? 21.005 3.851 -18.636 1.00 94.31 132 ASN A N 1
ATOM 1050 C CA . ASN A 1 132 ? 20.497 3.690 -17.278 1.00 94.31 132 ASN A CA 1
ATOM 1051 C C . ASN A 1 132 ? 19.634 4.906 -16.891 1.00 94.31 132 ASN A C 1
ATOM 1053 O O . ASN A 1 132 ? 20.184 5.940 -16.511 1.00 94.31 132 ASN A O 1
ATOM 1057 N N . PRO A 1 133 ? 18.294 4.800 -16.912 1.00 93.19 133 PRO A N 1
ATOM 1058 C CA . PRO A 1 133 ? 17.423 5.953 -16.701 1.00 93.19 133 PRO A CA 1
ATOM 1059 C C . PRO A 1 133 ? 17.526 6.570 -15.305 1.00 93.19 133 PRO A C 1
ATOM 1061 O O . PRO A 1 133 ? 17.218 7.748 -15.144 1.00 93.19 133 PRO A O 1
ATOM 1064 N N . VAL A 1 134 ? 17.986 5.809 -14.309 1.00 92.25 134 VAL A N 1
ATOM 1065 C CA . VAL A 1 134 ? 18.185 6.307 -12.941 1.00 92.25 134 VAL A CA 1
ATOM 1066 C C . VAL A 1 134 ? 19.380 7.261 -12.867 1.00 92.25 134 VAL A C 1
ATOM 1068 O O . VAL A 1 134 ? 19.338 8.240 -12.131 1.00 92.25 134 VAL A O 1
ATOM 1071 N N . MET A 1 135 ? 20.435 6.989 -13.637 1.00 94.81 135 MET A N 1
ATOM 1072 C CA . MET A 1 135 ? 21.689 7.752 -13.589 1.00 94.81 135 MET A CA 1
ATOM 1073 C C . MET A 1 135 ? 21.783 8.803 -14.697 1.00 94.81 135 MET A C 1
ATOM 1075 O O . MET A 1 135 ? 22.374 9.860 -14.501 1.00 94.81 135 MET A O 1
ATOM 1079 N N . GLU A 1 136 ? 21.220 8.501 -15.864 1.00 95.56 136 GLU A N 1
ATOM 1080 C CA . GLU A 1 136 ? 21.401 9.270 -17.100 1.00 95.56 136 GLU A CA 1
ATOM 1081 C C . GLU A 1 136 ? 20.120 9.994 -17.537 1.00 95.56 136 GLU A C 1
ATOM 1083 O O . GLU A 1 136 ? 20.154 10.842 -18.427 1.00 95.56 136 GLU A O 1
ATOM 1088 N N . GLY A 1 137 ? 18.984 9.691 -16.904 1.00 92.81 137 GLY A N 1
ATOM 1089 C CA . GLY A 1 137 ? 17.686 10.239 -17.274 1.00 92.81 137 GLY A CA 1
ATOM 1090 C C . GLY A 1 137 ? 17.054 9.555 -18.490 1.00 92.81 137 GLY A C 1
ATOM 1091 O O . GLY A 1 137 ? 17.437 8.466 -18.918 1.00 92.81 137 GLY A O 1
ATOM 1092 N N . LEU A 1 138 ? 16.004 10.177 -19.026 1.00 94.81 138 LEU A N 1
ATOM 1093 C CA . LEU A 1 138 ? 15.198 9.597 -20.100 1.00 94.81 138 LEU A CA 1
ATOM 1094 C C . LEU A 1 138 ? 15.814 9.859 -21.489 1.00 94.81 138 LEU A C 1
ATOM 1096 O O . LEU A 1 138 ? 16.340 10.947 -21.721 1.00 94.81 138 LEU A O 1
ATOM 1100 N N . PRO A 1 139 ? 15.689 8.920 -22.451 1.00 95.06 139 PRO A N 1
ATOM 1101 C CA . PRO A 1 139 ? 16.087 9.170 -23.835 1.00 95.06 139 PRO A CA 1
ATOM 1102 C C . PRO A 1 139 ? 15.236 10.278 -24.472 1.00 95.06 139 PRO A C 1
ATOM 1104 O O . PRO A 1 139 ? 14.083 10.488 -24.091 1.00 95.06 139 PRO A O 1
ATOM 1107 N N . ALA A 1 140 ? 15.764 10.941 -25.505 1.00 93.94 140 ALA A N 1
ATOM 1108 C CA . ALA A 1 140 ? 15.072 12.030 -26.206 1.00 93.94 140 ALA A CA 1
ATOM 1109 C C . ALA A 1 140 ? 13.695 11.607 -26.762 1.00 93.94 140 ALA A C 1
ATOM 1111 O O . ALA A 1 140 ? 12.742 12.391 -26.802 1.00 93.94 140 ALA A O 1
ATOM 1112 N N . GLU A 1 141 ? 13.559 10.343 -27.162 1.00 93.94 141 GLU A N 1
ATOM 1113 C CA . GLU A 1 141 ? 12.324 9.767 -27.685 1.00 93.94 141 GLU A CA 1
ATOM 1114 C C . GLU A 1 141 ? 11.323 9.340 -26.603 1.00 93.94 141 GLU A C 1
ATOM 1116 O O . GLU A 1 141 ? 10.236 8.886 -26.962 1.00 93.94 141 GLU A O 1
ATOM 1121 N N . ALA A 1 142 ? 11.627 9.494 -25.309 1.00 92.56 142 ALA A N 1
ATOM 1122 C CA . ALA A 1 142 ? 10.732 9.078 -24.224 1.00 92.56 142 ALA A CA 1
ATOM 1123 C C . ALA A 1 142 ? 9.344 9.736 -24.308 1.00 92.56 142 ALA A C 1
ATOM 1125 O O . ALA A 1 142 ? 8.339 9.109 -23.981 1.00 92.56 142 ALA A O 1
ATOM 1126 N N . SER A 1 143 ? 9.266 10.953 -24.856 1.00 92.19 143 SER A N 1
ATOM 1127 C CA . SER A 1 143 ? 8.006 11.658 -25.152 1.00 92.19 143 SER A CA 1
ATOM 1128 C C . SER A 1 143 ? 7.058 10.888 -26.088 1.00 92.19 143 SER A C 1
ATOM 1130 O O . SER A 1 143 ? 5.852 11.147 -26.124 1.00 92.19 143 SER A O 1
ATOM 1132 N N . LYS A 1 14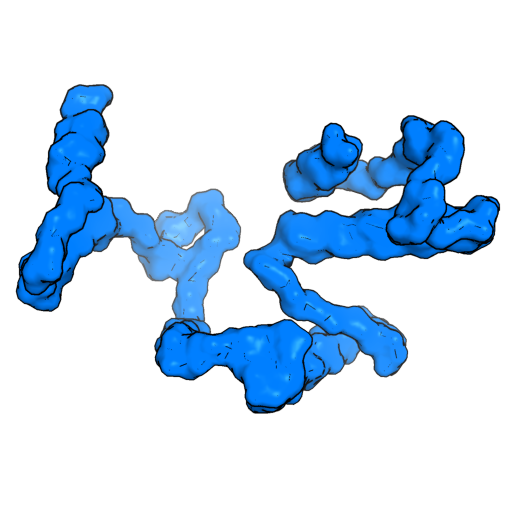4 ? 7.582 9.922 -26.851 1.00 93.31 144 LYS A N 1
ATOM 1133 C CA . LYS A 1 144 ? 6.815 9.070 -27.768 1.00 93.31 144 LYS A CA 1
ATOM 1134 C C . LYS A 1 144 ? 6.319 7.788 -27.109 1.00 93.31 144 LYS A C 1
ATOM 1136 O O . LYS A 1 144 ? 5.511 7.096 -27.727 1.00 93.31 144 LYS A O 1
ATOM 1141 N N . PHE A 1 145 ? 6.782 7.449 -25.905 1.00 93.75 145 PHE A N 1
ATOM 1142 C CA . PHE A 1 145 ? 6.376 6.217 -25.235 1.00 93.75 145 PHE A CA 1
ATOM 1143 C C . PHE A 1 145 ? 4.876 6.233 -24.947 1.00 93.75 145 PHE A C 1
ATOM 1145 O O . PHE A 1 145 ? 4.279 7.276 -24.667 1.00 93.75 145 PHE A O 1
ATOM 1152 N N . LYS A 1 146 ? 4.256 5.058 -25.062 1.00 93.19 146 LYS A N 1
ATOM 1153 C CA . LYS A 1 146 ? 2.825 4.856 -24.845 1.00 93.19 146 LYS A CA 1
ATOM 1154 C C . LYS A 1 146 ? 2.623 3.635 -23.967 1.00 93.19 146 LYS A C 1
ATOM 1156 O O . LYS A 1 146 ? 3.281 2.617 -24.155 1.00 93.19 146 LYS A O 1
ATOM 1161 N N . VAL A 1 147 ? 1.676 3.747 -23.045 1.00 93.19 147 VAL A N 1
ATOM 1162 C CA . VAL A 1 147 ? 1.173 2.633 -22.245 1.00 93.19 147 VAL A CA 1
ATOM 1163 C C . VAL A 1 147 ? -0.246 2.355 -22.712 1.00 93.19 147 VAL A C 1
ATOM 1165 O O . VAL A 1 147 ? -1.079 3.260 -22.749 1.00 93.19 147 VAL A O 1
ATOM 1168 N N . LEU A 1 148 ? -0.506 1.112 -23.109 1.00 93.69 148 LEU A N 1
ATOM 1169 C CA . LEU A 1 148 ? -1.832 0.664 -23.517 1.00 93.69 148 LEU A CA 1
ATOM 1170 C C . LEU A 1 148 ? -2.567 0.119 -22.291 1.00 93.69 148 LEU A C 1
ATOM 1172 O O . LEU A 1 148 ? -2.016 -0.683 -21.539 1.00 93.69 148 LEU A O 1
ATOM 1176 N N . CYS A 1 149 ? -3.802 0.560 -22.085 1.00 94.19 149 CYS A N 1
ATOM 1177 C CA . CYS A 1 149 ? -4.668 0.090 -21.009 1.00 94.19 149 CYS A CA 1
ATOM 1178 C C . CYS A 1 149 ? -6.135 0.113 -21.464 1.00 94.19 149 CYS A C 1
ATOM 1180 O O . CYS A 1 149 ? -6.450 0.647 -22.528 1.00 94.19 149 CYS A O 1
ATOM 1182 N N . SER A 1 150 ? -7.017 -0.509 -20.682 1.00 95.31 150 SER A N 1
ATOM 1183 C CA . SER A 1 150 ? -8.454 -0.541 -20.965 1.00 95.31 150 SER A CA 1
ATOM 1184 C C . SER A 1 150 ? -9.100 0.818 -20.683 1.00 95.31 150 SER A C 1
ATOM 1186 O O . SER A 1 150 ? -8.649 1.556 -19.807 1.00 95.31 150 SER A O 1
ATOM 1188 N N . GLU A 1 151 ? -10.209 1.125 -21.357 1.00 92.81 151 GLU A N 1
ATOM 1189 C CA . GLU A 1 151 ? -11.008 2.333 -21.093 1.00 92.81 151 GLU A CA 1
ATOM 1190 C C . GLU A 1 151 ? -11.558 2.380 -19.658 1.00 92.81 151 GLU A C 1
ATOM 1192 O O . GLU A 1 151 ? -11.766 3.457 -19.105 1.00 92.81 151 GLU A O 1
ATOM 1197 N N . VAL A 1 152 ? -11.740 1.212 -19.033 1.00 93.50 152 VAL A N 1
ATOM 1198 C CA . VAL A 1 152 ? -12.213 1.064 -17.645 1.00 93.50 152 VAL A CA 1
ATOM 1199 C C . VAL A 1 152 ? -11.080 0.783 -16.653 1.00 93.50 152 VAL A C 1
ATOM 1201 O O . VAL A 1 152 ? -11.322 0.344 -15.528 1.00 93.50 152 VAL A O 1
ATOM 1204 N N . SER A 1 153 ? -9.822 0.993 -17.051 1.00 92.69 153 SER A N 1
ATOM 1205 C CA . SER A 1 153 ? -8.689 0.838 -16.141 1.00 92.69 153 SER A CA 1
ATOM 1206 C C . SER A 1 153 ? -8.738 1.845 -14.988 1.00 92.69 153 SER A C 1
ATOM 1208 O O . SER A 1 153 ? -9.222 2.969 -15.120 1.00 92.69 153 SER A O 1
ATOM 1210 N N . HIS A 1 154 ? -8.191 1.444 -13.838 1.00 93.00 154 HIS A N 1
ATOM 1211 C CA . HIS A 1 154 ? -8.174 2.286 -12.647 1.00 93.00 154 HIS A CA 1
ATOM 1212 C C . HIS A 1 154 ? -7.467 3.625 -12.916 1.00 93.00 154 HIS A C 1
ATOM 1214 O O . HIS A 1 154 ? -6.372 3.672 -13.485 1.00 93.00 154 HIS A O 1
ATOM 1220 N N . PHE A 1 155 ? -8.073 4.724 -12.456 1.00 90.88 155 PHE A N 1
ATOM 1221 C CA . PHE A 1 155 ? -7.622 6.091 -12.742 1.00 90.88 155 PHE A CA 1
ATOM 1222 C C . PHE A 1 155 ? -6.185 6.384 -12.275 1.00 90.88 155 PHE A C 1
ATOM 1224 O O . PHE A 1 155 ? -5.557 7.319 -12.777 1.00 90.88 155 PHE A O 1
ATOM 1231 N N . SER A 1 156 ? -5.641 5.587 -11.342 1.00 91.12 156 SER A N 1
ATOM 1232 C CA . SER A 1 156 ? -4.240 5.693 -10.921 1.00 91.12 156 SER A CA 1
ATOM 1233 C C . SER A 1 156 ? -3.276 5.590 -12.100 1.00 91.12 156 SER A C 1
ATOM 1235 O O . SER A 1 156 ? -2.301 6.332 -12.119 1.00 91.12 156 SER A O 1
ATOM 1237 N N . LEU A 1 157 ? -3.558 4.745 -13.103 1.00 88.94 157 LEU A N 1
ATOM 1238 C CA . LEU A 1 157 ? -2.698 4.622 -14.287 1.00 88.94 157 LEU A CA 1
ATOM 1239 C C . LEU A 1 157 ? -2.606 5.950 -15.039 1.00 88.94 157 LEU A C 1
ATOM 1241 O O . LEU A 1 157 ? -1.516 6.397 -15.377 1.00 88.94 157 LEU A O 1
ATOM 1245 N N . LYS A 1 158 ? -3.741 6.632 -15.226 1.00 86.00 158 LYS A N 1
ATOM 1246 C CA . LYS A 1 158 ? -3.768 7.946 -15.875 1.00 86.00 158 LYS A CA 1
ATOM 1247 C C . LYS A 1 158 ? -3.008 8.990 -15.061 1.00 86.00 158 LYS A C 1
ATOM 1249 O O . LYS A 1 158 ? -2.284 9.780 -15.647 1.00 86.00 158 LYS A O 1
ATOM 1254 N N . ARG A 1 159 ? -3.137 8.985 -13.729 1.00 85.56 159 ARG A N 1
ATOM 1255 C CA . ARG A 1 159 ? -2.378 9.907 -12.866 1.00 85.56 159 ARG A CA 1
ATOM 1256 C C . ARG A 1 159 ? -0.873 9.691 -12.987 1.00 85.56 159 ARG A C 1
ATOM 1258 O O . ARG A 1 159 ? -0.151 10.668 -13.094 1.00 85.56 159 ARG A O 1
ATOM 1265 N N . ILE A 1 160 ? -0.422 8.438 -12.994 1.00 88.88 160 ILE A N 1
ATOM 1266 C CA . ILE A 1 160 ? 1.003 8.090 -13.083 1.00 88.88 160 ILE A CA 1
ATOM 1267 C C . ILE A 1 160 ? 1.619 8.567 -14.405 1.00 88.88 160 ILE A C 1
ATOM 1269 O O . ILE A 1 160 ? 2.757 9.002 -14.408 1.00 88.88 160 ILE A O 1
ATOM 1273 N N . LEU A 1 161 ? 0.869 8.514 -15.509 1.00 80.31 161 LEU A N 1
ATOM 1274 C CA . LEU A 1 161 ? 1.356 8.881 -16.847 1.00 80.31 161 LEU A CA 1
ATOM 1275 C C . LEU A 1 161 ? 1.316 10.389 -17.152 1.00 80.31 161 LEU A C 1
ATOM 1277 O O . LEU A 1 161 ? 1.743 10.798 -18.229 1.00 80.31 161 LEU A O 1
ATOM 1281 N N . VAL A 1 162 ? 0.727 11.196 -16.264 1.00 70.19 162 VAL A N 1
ATOM 1282 C CA . VAL A 1 162 ? 0.608 12.659 -16.419 1.00 70.19 162 VAL A CA 1
ATOM 1283 C C . VAL A 1 162 ? 1.753 13.404 -15.714 1.00 70.19 162 VAL A C 1
ATOM 1285 O O . VAL A 1 162 ? 1.956 14.585 -15.994 1.00 70.19 162 VAL A O 1
ATOM 1288 N N . TYR A 1 163 ? 2.506 12.719 -14.850 1.00 46.81 163 TYR A N 1
ATOM 1289 C CA . TYR A 1 163 ? 3.774 13.192 -14.285 1.00 46.81 163 TYR A CA 1
ATOM 1290 C C . TYR A 1 163 ? 4.954 12.645 -15.091 1.00 46.81 163 TYR A C 1
ATOM 1292 O O . TYR A 1 163 ? 5.967 13.371 -15.185 1.00 46.81 163 TYR A O 1
#

Secondary structure (DSSP, 8-state):
-HHHHHHHHT---S--TT---HHHHHHHHIIIIITT---TTSTT--SSS-PPPPHHHHHHHHHHHHH---TTSHHHHHHHHHHHHHHHHHHHHHTT--TT------SSHHHHHHHHHHHHHHHHHHHHH---HHHH---GGGGG------TTS-HHHHHHTT-

Foldseek 3Di:
DVPVVVLVVPDDPDDPVVDDDPVVVVVNCCSNEVVPDDDQVPPPPDDDPDHDDDPVVVVVVVVCVVLVADPPDCVRQVPVVVVQQVVQQVVCVVVVHDNPDDDGDDPDDLVVLLVVVVVVQQVCCCVPVVDRCVVGNDDPCPVVDDDDDDPPDDCSNVVSVVD